Protein AF-A0A094KBY4-F1 (afdb_monomer)

Structure (mmCIF, N/CA/C/O backbone):
data_AF-A0A094KBY4-F1
#
_entry.id   AF-A0A094KBY4-F1
#
loop_
_atom_site.group_PDB
_atom_site.id
_atom_site.type_symbol
_atom_site.label_atom_id
_atom_site.label_alt_id
_atom_site.label_comp_id
_atom_site.label_asym_id
_atom_site.label_entity_id
_atom_site.label_seq_id
_atom_site.pdbx_PDB_ins_code
_atom_site.Cartn_x
_atom_site.Cartn_y
_atom_site.Cartn_z
_atom_site.occupancy
_atom_site.B_iso_or_equiv
_atom_site.auth_seq_id
_atom_site.auth_comp_id
_atom_site.auth_asym_id
_atom_site.auth_atom_id
_atom_site.pdbx_PDB_model_num
ATOM 1 N N . MET A 1 1 ? 1.182 -11.890 13.134 1.00 77.88 1 MET A N 1
ATOM 2 C CA . MET A 1 1 ? 0.432 -12.664 12.120 1.00 77.88 1 MET A CA 1
ATOM 3 C C . MET A 1 1 ? 0.568 -11.905 10.807 1.00 77.88 1 MET A C 1
ATOM 5 O O . MET A 1 1 ? 0.688 -10.688 10.874 1.00 77.88 1 MET A O 1
ATOM 9 N N . SER A 1 2 ? 0.659 -12.579 9.659 1.00 84.56 2 SER A N 1
ATOM 10 C CA . SER A 1 2 ? 0.697 -11.894 8.360 1.00 84.56 2 SER A CA 1
ATOM 11 C C . SER A 1 2 ? -0.710 -11.699 7.810 1.00 84.56 2 SER A C 1
ATOM 13 O O . SER A 1 2 ? -1.576 -12.559 7.974 1.00 84.56 2 SER A O 1
ATOM 15 N N . VAL A 1 3 ? -0.931 -10.559 7.162 1.00 85.81 3 VAL A N 1
ATOM 16 C CA . VAL A 1 3 ? -2.219 -10.161 6.598 1.00 85.81 3 VAL A CA 1
ATOM 17 C C . VAL A 1 3 ? -2.096 -10.123 5.078 1.00 85.81 3 VAL A C 1
ATOM 19 O O . VAL A 1 3 ? -1.218 -9.418 4.576 1.00 85.81 3 VAL A O 1
ATOM 22 N N . PRO A 1 4 ? -2.944 -10.852 4.333 1.00 90.19 4 PRO A N 1
ATOM 23 C CA . PRO A 1 4 ? -3.004 -10.728 2.885 1.00 90.19 4 PRO A CA 1
ATOM 24 C C . PRO A 1 4 ? -3.724 -9.439 2.495 1.00 90.19 4 PRO A C 1
ATOM 26 O O . PRO A 1 4 ? -4.883 -9.237 2.860 1.00 90.19 4 PRO A O 1
ATOM 29 N N . ILE A 1 5 ? -3.044 -8.585 1.735 1.00 90.44 5 ILE A N 1
ATOM 30 C CA . ILE A 1 5 ? -3.550 -7.284 1.295 1.00 90.44 5 ILE A CA 1
ATOM 31 C C . ILE A 1 5 ? -3.493 -7.203 -0.223 1.00 90.44 5 ILE A C 1
ATOM 33 O O . ILE A 1 5 ? -2.467 -7.507 -0.832 1.00 90.44 5 ILE A O 1
ATOM 37 N N . VAL A 1 6 ? -4.591 -6.756 -0.836 1.00 91.69 6 VAL A N 1
ATOM 38 C CA . VAL A 1 6 ? -4.593 -6.397 -2.256 1.00 91.69 6 VAL A CA 1
ATOM 39 C C . VAL A 1 6 ? -3.724 -5.161 -2.428 1.00 91.69 6 VAL A C 1
ATOM 41 O O . VAL A 1 6 ? -4.018 -4.110 -1.861 1.00 91.69 6 VAL A O 1
ATOM 44 N N . PHE A 1 7 ? -2.680 -5.281 -3.233 1.00 93.75 7 PHE A N 1
ATOM 45 C CA . PHE A 1 7 ? -1.791 -4.194 -3.594 1.00 93.75 7 PHE A CA 1
ATOM 46 C C . PHE A 1 7 ? -2.059 -3.733 -5.028 1.00 93.75 7 PHE A C 1
ATOM 48 O O . PHE A 1 7 ? -2.254 -4.558 -5.921 1.00 93.75 7 PHE A O 1
ATOM 55 N N . LYS A 1 8 ? -2.059 -2.415 -5.253 1.00 93.56 8 LYS A N 1
ATOM 56 C CA . LYS A 1 8 ? -2.168 -1.796 -6.576 1.00 93.56 8 LYS A CA 1
ATOM 57 C C . LYS A 1 8 ? -1.089 -0.744 -6.805 1.00 93.56 8 LYS A C 1
ATOM 59 O O . LYS A 1 8 ? -1.048 0.272 -6.111 1.00 93.56 8 LYS A O 1
ATOM 64 N N . LEU A 1 9 ? -0.280 -0.929 -7.840 1.00 91.38 9 LEU A N 1
ATOM 65 C CA . LEU A 1 9 ? 0.605 0.121 -8.331 1.00 91.38 9 LEU A CA 1
ATOM 66 C C . LEU A 1 9 ? -0.227 1.164 -9.089 1.00 91.38 9 LEU A C 1
ATOM 68 O O . LEU A 1 9 ? -1.059 0.812 -9.926 1.00 91.38 9 LEU A O 1
ATOM 72 N N . SER A 1 10 ? -0.030 2.447 -8.785 1.00 87.69 10 SER A N 1
ATOM 73 C CA . SER A 1 10 ? -0.789 3.543 -9.399 1.00 87.69 10 SER A CA 1
ATOM 74 C C . SER A 1 10 ? -0.440 3.754 -10.871 1.00 87.69 10 SER A C 1
ATOM 76 O O . SER A 1 10 ? -1.308 4.106 -11.672 1.00 87.69 10 SER A O 1
ATOM 78 N N . ARG A 1 11 ? 0.829 3.543 -11.234 1.00 84.06 11 ARG A N 1
ATOM 79 C CA . ARG A 1 11 ? 1.321 3.640 -12.604 1.00 84.06 11 ARG A CA 1
ATOM 80 C C . ARG A 1 11 ? 2.619 2.835 -12.768 1.00 84.06 11 ARG A C 1
ATOM 82 O O . ARG A 1 11 ? 3.569 3.110 -12.041 1.00 84.06 11 ARG A O 1
ATOM 89 N N . PRO A 1 12 ? 2.689 1.903 -13.733 1.00 84.00 12 PRO A N 1
ATOM 90 C CA . PRO A 1 12 ? 1.564 1.319 -14.477 1.00 84.00 12 PRO A CA 1
ATOM 91 C C . PRO A 1 12 ? 0.556 0.623 -13.546 1.00 84.00 12 PRO A C 1
ATOM 93 O O . PRO A 1 12 ? 0.905 0.203 -12.448 1.00 84.00 12 PRO A O 1
ATOM 96 N N . ASN A 1 13 ? -0.700 0.498 -13.984 1.00 86.00 13 ASN A N 1
ATOM 97 C CA . ASN A 1 13 ? -1.736 -0.176 -13.198 1.00 86.00 13 ASN A CA 1
ATOM 98 C C . ASN A 1 13 ? -1.462 -1.685 -13.132 1.00 86.00 13 ASN A C 1
ATOM 100 O O . ASN A 1 13 ? -1.821 -2.423 -14.050 1.00 86.00 13 ASN A O 1
ATOM 104 N N . TYR A 1 14 ? -0.878 -2.137 -12.027 1.00 88.94 14 TYR A N 1
ATOM 105 C CA . TYR A 1 14 ? -0.716 -3.551 -11.702 1.00 88.94 14 TYR A CA 1
ATOM 106 C C . TYR A 1 14 ? -1.334 -3.862 -10.359 1.00 88.94 14 TYR A C 1
ATOM 108 O O . TYR A 1 14 ? -1.319 -3.026 -9.463 1.00 88.94 14 TYR A O 1
ATOM 116 N N . ASN A 1 15 ? -1.844 -5.083 -10.226 1.00 89.88 15 ASN A N 1
ATOM 117 C CA . ASN A 1 15 ? -2.420 -5.566 -8.985 1.00 89.88 15 ASN A CA 1
ATOM 118 C C . ASN A 1 15 ? -1.715 -6.858 -8.575 1.00 89.88 15 ASN A C 1
ATOM 120 O O . ASN A 1 15 ? -1.442 -7.701 -9.433 1.00 89.88 15 ASN A O 1
ATOM 124 N N . ASP A 1 16 ? -1.475 -7.022 -7.282 1.00 92.94 16 ASP A N 1
ATOM 125 C CA . ASP A 1 16 ? -1.033 -8.283 -6.690 1.00 92.94 16 ASP A CA 1
ATOM 126 C C . ASP A 1 16 ? -1.596 -8.442 -5.269 1.00 92.94 16 ASP A C 1
ATOM 128 O O . ASP A 1 16 ? -2.326 -7.575 -4.781 1.00 92.94 16 ASP A O 1
ATOM 132 N N . VAL A 1 17 ? -1.289 -9.553 -4.607 1.00 91.50 17 VAL A N 1
ATOM 133 C CA . VAL A 1 17 ? -1.562 -9.766 -3.186 1.00 91.50 17 VAL A CA 1
ATOM 134 C C . VAL A 1 17 ? -0.235 -9.895 -2.459 1.00 91.50 17 VAL A C 1
ATOM 136 O O . VAL A 1 17 ? 0.575 -10.760 -2.780 1.00 91.50 17 VAL A O 1
ATOM 139 N N . ILE A 1 18 ? -0.035 -9.059 -1.446 1.00 93.12 18 ILE A N 1
ATOM 140 C CA . ILE A 1 18 ? 1.171 -9.079 -0.618 1.00 93.12 18 ILE A CA 1
ATOM 141 C C . ILE A 1 18 ? 0.833 -9.447 0.822 1.00 93.12 18 ILE A C 1
ATOM 143 O O . ILE A 1 18 ? -0.301 -9.278 1.275 1.00 93.12 18 ILE A O 1
ATOM 147 N N . LEU A 1 19 ? 1.828 -9.954 1.545 1.00 92.94 19 LEU A N 1
ATOM 148 C CA . LEU A 1 19 ? 1.712 -10.294 2.957 1.00 92.94 19 LEU A CA 1
ATOM 149 C C . LEU A 1 19 ? 2.426 -9.232 3.786 1.00 92.94 19 LEU A C 1
ATOM 151 O O . LEU A 1 19 ? 3.635 -9.068 3.652 1.00 92.94 19 LEU A O 1
ATOM 155 N N . LEU A 1 20 ? 1.686 -8.544 4.654 1.00 92.94 20 LEU A N 1
ATOM 156 C CA . LEU A 1 20 ? 2.244 -7.547 5.569 1.00 92.94 20 LEU A CA 1
ATOM 157 C C . LEU A 1 20 ? 2.126 -8.003 7.020 1.00 92.94 20 LEU A C 1
ATOM 159 O O . LEU A 1 20 ? 1.192 -8.721 7.380 1.00 92.94 20 LEU A O 1
ATOM 163 N N . THR A 1 21 ? 3.052 -7.564 7.864 1.00 91.69 21 THR A N 1
ATOM 164 C CA . THR A 1 21 ? 3.025 -7.797 9.312 1.00 91.69 21 THR A CA 1
ATOM 165 C C . THR A 1 21 ? 3.200 -6.472 10.053 1.00 91.69 21 THR A C 1
ATOM 167 O O . THR A 1 21 ? 3.882 -5.569 9.580 1.00 91.69 21 THR A O 1
ATOM 170 N N . ALA A 1 22 ? 2.545 -6.316 11.207 1.00 88.94 22 ALA A N 1
ATOM 171 C CA . ALA A 1 22 ? 2.505 -5.036 11.927 1.00 88.94 22 ALA A CA 1
ATOM 172 C C . ALA A 1 22 ? 3.857 -4.580 12.513 1.00 88.94 22 ALA A C 1
ATOM 174 O O . ALA A 1 22 ? 3.970 -3.448 12.973 1.00 88.94 22 ALA A O 1
ATOM 175 N N . ASP A 1 23 ? 4.859 -5.456 12.527 1.00 93.00 23 ASP A N 1
ATOM 176 C CA . ASP A 1 23 ? 6.243 -5.193 12.925 1.00 93.00 23 ASP A CA 1
ATOM 177 C C . ASP A 1 23 ? 7.130 -4.702 11.766 1.00 93.00 23 ASP A C 1
ATOM 179 O O . ASP A 1 23 ? 8.293 -4.370 11.992 1.00 93.00 23 ASP A O 1
ATOM 183 N N . MET A 1 24 ? 6.602 -4.622 10.539 1.00 94.94 24 MET A N 1
ATOM 184 C CA . MET A 1 24 ? 7.323 -4.049 9.401 1.00 94.94 24 MET A CA 1
ATOM 185 C C . MET A 1 24 ? 7.539 -2.540 9.562 1.00 94.94 24 MET A C 1
ATOM 187 O O . MET A 1 24 ? 6.649 -1.800 9.983 1.00 94.94 24 MET A O 1
ATOM 191 N N . THR A 1 25 ? 8.718 -2.079 9.144 1.00 96.75 25 THR A N 1
ATOM 192 C CA . THR A 1 25 ? 9.005 -0.657 8.909 1.00 96.75 25 THR A CA 1
ATOM 193 C C . THR A 1 25 ? 8.348 -0.184 7.609 1.00 96.75 25 THR A C 1
ATOM 195 O O . THR A 1 25 ? 7.955 -1.004 6.775 1.00 96.75 25 THR A O 1
ATOM 198 N N . LEU A 1 26 ? 8.256 1.134 7.391 1.00 96.56 26 LEU A N 1
ATOM 199 C CA . LEU A 1 26 ? 7.769 1.668 6.113 1.00 96.56 26 LEU A CA 1
ATOM 200 C C . LEU A 1 26 ? 8.623 1.169 4.938 1.00 96.56 26 LEU A C 1
ATOM 202 O O . LEU A 1 26 ? 8.073 0.710 3.939 1.00 96.56 26 LEU A O 1
ATOM 206 N N . GLU A 1 27 ? 9.949 1.189 5.090 1.00 95.69 27 GLU A N 1
ATOM 207 C CA . GLU A 1 27 ? 10.898 0.673 4.097 1.00 95.69 27 GLU A CA 1
ATOM 208 C C . GLU A 1 27 ? 10.606 -0.795 3.745 1.00 95.69 27 GLU A C 1
ATOM 210 O O . GLU A 1 27 ? 10.531 -1.158 2.571 1.00 95.69 27 GLU A O 1
ATOM 215 N N . ALA A 1 28 ? 10.361 -1.642 4.752 1.00 95.94 28 ALA A N 1
ATOM 216 C CA . ALA A 1 28 ? 10.037 -3.049 4.536 1.00 95.94 28 ALA A CA 1
ATOM 217 C C . ALA A 1 28 ? 8.704 -3.228 3.792 1.00 95.94 28 ALA A C 1
ATOM 219 O O . ALA A 1 28 ? 8.612 -4.081 2.907 1.00 95.94 28 ALA A O 1
ATOM 220 N N . VAL A 1 29 ? 7.689 -2.408 4.093 1.00 95.50 29 VAL A N 1
ATOM 221 C CA . VAL A 1 29 ? 6.414 -2.403 3.354 1.00 95.50 29 VAL A CA 1
ATOM 222 C C . VAL A 1 29 ? 6.633 -1.995 1.897 1.00 95.50 29 VAL A C 1
ATOM 224 O O . VAL A 1 29 ? 6.145 -2.673 0.993 1.00 95.50 29 VAL A O 1
ATOM 227 N N . GLN A 1 30 ? 7.381 -0.916 1.653 1.00 95.75 30 GLN A N 1
ATOM 228 C CA .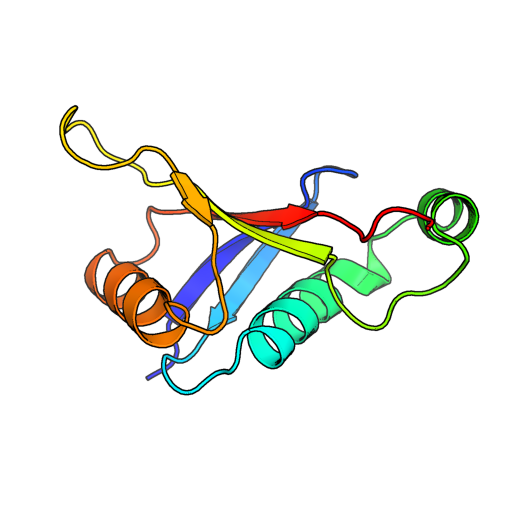 GLN A 1 30 ? 7.662 -0.410 0.307 1.00 95.75 30 GLN A CA 1
ATOM 229 C C . GLN A 1 30 ? 8.460 -1.413 -0.527 1.00 95.75 30 GLN A C 1
ATOM 231 O O . GLN A 1 30 ? 8.123 -1.631 -1.691 1.00 95.75 30 GLN A O 1
ATOM 236 N N . ARG A 1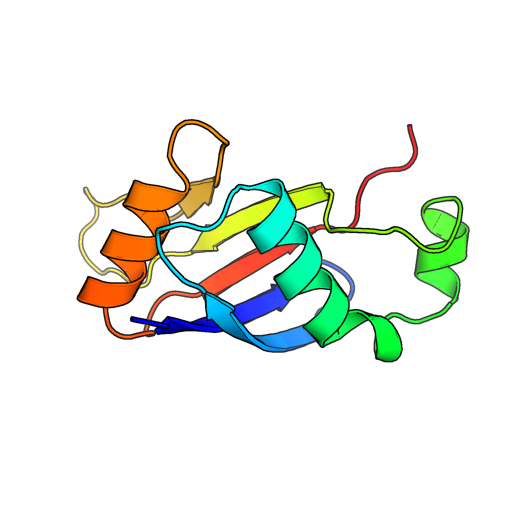 31 ? 9.484 -2.044 0.060 1.00 95.44 31 ARG A N 1
ATOM 237 C CA . ARG A 1 31 ? 10.290 -3.079 -0.597 1.00 95.44 31 ARG A CA 1
ATOM 238 C C . ARG A 1 31 ? 9.462 -4.325 -0.898 1.00 95.44 31 ARG A C 1
ATOM 240 O O . ARG A 1 31 ? 9.447 -4.770 -2.038 1.00 95.44 31 ARG A O 1
ATOM 247 N N . THR A 1 32 ? 8.695 -4.822 0.074 1.00 95.12 32 THR A N 1
ATOM 248 C CA . THR A 1 32 ? 7.814 -5.992 -0.116 1.00 95.12 32 THR A CA 1
ATOM 249 C C . THR A 1 32 ? 6.795 -5.750 -1.233 1.00 95.12 32 THR A C 1
ATOM 251 O O . THR A 1 32 ? 6.575 -6.610 -2.085 1.00 95.12 32 THR A O 1
ATOM 254 N N . ALA A 1 33 ? 6.175 -4.567 -1.254 1.00 94.25 33 ALA A N 1
ATOM 255 C CA . ALA A 1 33 ? 5.221 -4.198 -2.294 1.00 94.25 33 ALA A CA 1
ATOM 256 C C . ALA A 1 33 ? 5.891 -4.054 -3.670 1.00 94.25 33 ALA A C 1
ATOM 258 O O . ALA A 1 33 ? 5.313 -4.472 -4.672 1.00 94.25 33 ALA A O 1
ATOM 259 N N . TYR A 1 34 ? 7.106 -3.500 -3.722 1.00 93.19 34 TYR A N 1
ATOM 260 C CA . TYR A 1 34 ? 7.886 -3.382 -4.951 1.00 93.19 34 TYR A CA 1
ATOM 261 C C . TYR A 1 34 ? 8.269 -4.747 -5.528 1.00 93.19 34 TYR A C 1
ATOM 263 O O . TYR A 1 34 ? 7.991 -5.022 -6.693 1.00 93.19 34 TYR A O 1
ATOM 271 N N . GLU A 1 35 ? 8.850 -5.627 -4.710 1.00 93.38 35 GLU A N 1
ATOM 272 C CA . GLU A 1 35 ? 9.291 -6.965 -5.118 1.00 93.38 35 GLU A CA 1
ATOM 273 C C . GLU A 1 35 ? 8.149 -7.790 -5.721 1.00 93.38 35 GLU A C 1
ATOM 275 O O . GLU A 1 35 ? 8.354 -8.493 -6.708 1.00 93.38 35 GLU A O 1
ATOM 280 N N . ALA A 1 36 ? 6.928 -7.640 -5.199 1.00 92.31 36 ALA A N 1
ATOM 281 C CA . ALA A 1 36 ? 5.750 -8.329 -5.718 1.00 92.31 36 ALA A CA 1
ATOM 282 C C . ALA A 1 36 ? 5.390 -7.947 -7.167 1.00 92.31 36 ALA A C 1
ATOM 284 O O . ALA A 1 36 ? 4.760 -8.736 -7.871 1.00 92.31 36 ALA A O 1
ATOM 285 N N . ILE A 1 37 ? 5.763 -6.746 -7.624 1.00 90.06 37 ILE A N 1
ATOM 286 C CA . ILE A 1 37 ? 5.408 -6.244 -8.961 1.00 90.06 37 ILE A CA 1
ATOM 287 C C . 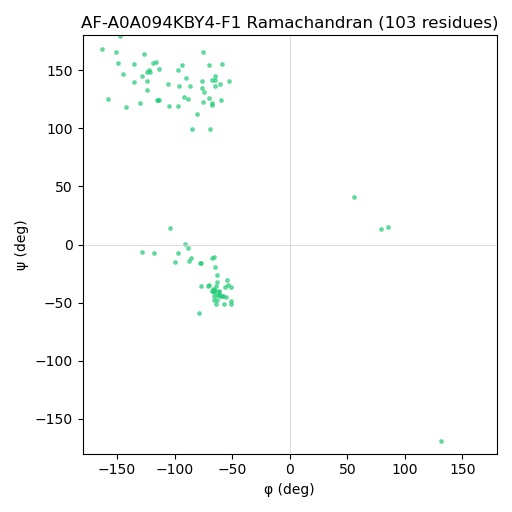ILE A 1 37 ? 6.607 -5.965 -9.867 1.00 90.06 37 ILE A C 1
ATOM 289 O O . ILE A 1 37 ? 6.394 -5.693 -11.050 1.00 90.06 37 ILE A O 1
ATOM 293 N N . ARG A 1 38 ? 7.841 -6.045 -9.354 1.00 89.88 38 ARG A N 1
ATOM 294 C CA . ARG A 1 38 ? 9.073 -5.639 -10.052 1.00 89.88 38 ARG A CA 1
ATOM 295 C C . ARG A 1 38 ? 9.190 -6.257 -11.439 1.00 89.88 38 ARG A C 1
ATOM 297 O O . ARG A 1 38 ? 9.313 -5.529 -12.418 1.00 89.88 38 ARG A O 1
ATOM 304 N N . ASP A 1 39 ? 9.033 -7.575 -11.533 1.00 89.69 39 ASP A N 1
ATOM 305 C CA . ASP A 1 39 ? 9.166 -8.325 -12.791 1.00 89.69 39 ASP A CA 1
ATOM 306 C C . ASP A 1 39 ? 8.080 -7.988 -13.827 1.00 89.69 39 ASP A C 1
ATOM 308 O O . ASP A 1 39 ? 8.160 -8.396 -14.987 1.00 89.69 39 ASP A O 1
ATOM 312 N N . ARG A 1 40 ? 7.035 -7.257 -13.419 1.00 88.38 40 ARG A N 1
ATOM 313 C CA . ARG A 1 40 ? 5.948 -6.803 -14.292 1.00 88.38 40 ARG A CA 1
ATOM 314 C C . ARG A 1 40 ? 6.111 -5.352 -14.734 1.00 88.38 40 ARG A C 1
ATOM 316 O O . ARG A 1 40 ? 5.424 -4.950 -15.674 1.00 88.38 40 ARG A O 1
ATOM 323 N N . ILE A 1 41 ? 6.974 -4.556 -14.098 1.00 86.00 41 ILE A N 1
ATOM 324 C CA . ILE A 1 41 ? 7.201 -3.165 -14.507 1.00 86.00 41 ILE A CA 1
ATOM 325 C C . ILE A 1 41 ? 7.898 -3.157 -15.881 1.00 86.00 41 ILE A C 1
ATOM 327 O O . ILE A 1 41 ? 8.983 -3.716 -16.025 1.00 86.00 41 ILE A O 1
ATOM 331 N N . PRO A 1 42 ? 7.308 -2.526 -16.915 1.00 88.12 42 PRO A N 1
ATOM 332 C CA . PRO A 1 42 ? 7.960 -2.383 -18.210 1.00 88.12 42 PRO A CA 1
ATOM 333 C C . PRO A 1 42 ? 9.211 -1.503 -18.130 1.00 88.12 42 PRO A C 1
ATOM 335 O O . PRO A 1 42 ? 9.195 -0.475 -17.454 1.00 88.12 42 PRO A O 1
ATOM 338 N N . GLN A 1 43 ? 10.232 -1.834 -18.930 1.00 86.81 43 GLN A N 1
ATOM 339 C CA . GLN A 1 43 ? 11.524 -1.132 -18.952 1.00 86.81 43 GLN A CA 1
ATOM 340 C C . GLN A 1 43 ? 11.416 0.393 -19.092 1.00 86.81 43 GLN A C 1
ATOM 342 O O . GLN A 1 43 ? 12.157 1.117 -18.439 1.00 86.81 43 GLN A O 1
ATOM 347 N N . VAL A 1 44 ? 10.443 0.882 -19.872 1.00 87.44 44 VAL A N 1
ATOM 348 C CA . VAL A 1 44 ? 10.215 2.324 -20.083 1.00 87.44 44 VAL A CA 1
ATOM 349 C C . VAL A 1 44 ? 10.035 3.105 -18.778 1.00 87.44 44 VAL A C 1
ATOM 351 O O . VAL A 1 44 ? 10.420 4.266 -18.714 1.00 87.44 44 VAL A O 1
ATOM 354 N N . TYR A 1 45 ? 9.485 2.478 -17.734 1.00 84.75 45 TYR A N 1
ATOM 355 C CA . TYR A 1 45 ? 9.323 3.124 -16.434 1.00 84.75 45 TYR A CA 1
ATOM 356 C C . TYR A 1 45 ? 10.638 3.176 -15.653 1.00 84.75 45 TYR A C 1
ATOM 358 O O . TYR A 1 45 ? 10.896 4.178 -14.999 1.00 84.75 45 TYR A O 1
ATOM 366 N N . PHE A 1 46 ? 11.497 2.158 -15.748 1.00 84.44 46 PHE A N 1
ATOM 367 C CA . PHE A 1 46 ? 12.845 2.247 -15.178 1.00 84.44 46 PHE A CA 1
ATOM 368 C C . PHE A 1 46 ? 13.624 3.386 -15.837 1.00 84.44 46 PHE A C 1
ATOM 370 O O . PHE A 1 46 ? 14.226 4.199 -15.147 1.00 84.44 46 PHE A O 1
ATOM 377 N N . ASP A 1 47 ? 13.539 3.512 -17.160 1.00 83.94 47 ASP A N 1
ATOM 378 C CA . ASP A 1 47 ? 14.228 4.577 -17.889 1.00 83.94 47 ASP A CA 1
ATOM 379 C C . ASP A 1 47 ? 13.676 5.977 -17.528 1.00 83.94 47 ASP A C 1
ATOM 381 O O . ASP A 1 47 ? 14.450 6.922 -17.374 1.00 83.94 47 ASP A O 1
ATOM 385 N N . GLU A 1 48 ? 12.354 6.114 -17.345 1.00 83.31 48 GLU A N 1
ATOM 386 C CA . GLU A 1 48 ? 11.684 7.363 -16.926 1.00 83.31 48 GLU A CA 1
ATOM 387 C C . GLU A 1 48 ? 12.096 7.808 -15.513 1.00 83.31 48 GLU A C 1
ATOM 389 O O . GLU A 1 48 ? 12.236 9.004 -15.258 1.00 83.31 48 GLU A O 1
ATOM 394 N N . PHE A 1 49 ? 12.322 6.855 -14.604 1.00 77.25 49 PHE A N 1
ATOM 395 C CA . PHE A 1 49 ? 12.594 7.117 -13.188 1.00 77.25 49 PHE A CA 1
ATOM 396 C C . PHE A 1 49 ? 14.070 6.959 -12.785 1.00 77.25 49 PHE A C 1
ATOM 398 O O . PHE A 1 49 ? 14.393 6.951 -11.599 1.00 77.25 49 PHE A O 1
ATOM 405 N N . GLY A 1 50 ? 14.984 6.897 -13.757 1.00 75.25 50 GLY A N 1
ATOM 406 C CA . GLY A 1 50 ? 16.429 6.919 -13.504 1.00 75.25 50 GLY A CA 1
ATOM 407 C C . GLY A 1 50 ? 17.060 5.560 -13.182 1.00 75.25 50 GLY A C 1
ATOM 408 O O . GLY A 1 50 ? 18.203 5.515 -12.729 1.00 75.25 50 GLY A O 1
ATOM 409 N N . GLY A 1 51 ? 16.358 4.461 -13.447 1.00 79.44 51 GLY A N 1
ATOM 410 C CA . GLY A 1 51 ? 16.857 3.094 -13.347 1.00 79.44 51 GLY A CA 1
ATOM 411 C C . GLY A 1 51 ? 15.929 2.157 -12.576 1.00 79.44 51 GLY A C 1
ATOM 412 O O . GLY A 1 51 ? 14.777 2.471 -12.281 1.00 79.44 51 GLY A O 1
ATOM 413 N N . ASP A 1 52 ? 16.453 0.970 -12.271 1.00 78.00 52 ASP A N 1
ATOM 414 C CA . ASP A 1 52 ? 15.797 0.017 -11.376 1.00 78.00 52 ASP A CA 1
ATOM 415 C C . ASP A 1 52 ? 15.835 0.556 -9.941 1.00 78.00 52 ASP A C 1
ATOM 417 O O . ASP A 1 52 ? 16.896 0.919 -9.429 1.00 78.00 52 ASP A O 1
ATOM 421 N N . MET A 1 53 ? 14.666 0.643 -9.315 1.00 80.94 53 MET A N 1
ATOM 422 C CA . MET A 1 53 ? 14.497 1.203 -7.976 1.00 80.94 53 MET A CA 1
ATOM 423 C C . MET A 1 53 ? 14.478 0.068 -6.952 1.00 80.94 53 MET A C 1
ATOM 425 O O . MET A 1 53 ? 14.065 -1.039 -7.260 1.00 80.94 53 MET A O 1
ATOM 429 N N . GLU A 1 54 ? 14.932 0.300 -5.721 1.00 86.56 54 GLU A N 1
ATOM 430 C CA . GLU A 1 54 ? 14.968 -0.768 -4.703 1.00 86.56 54 GLU A CA 1
ATOM 431 C C . GLU A 1 54 ? 13.650 -0.897 -3.915 1.00 86.56 54 GLU A C 1
ATOM 433 O O . GLU A 1 54 ? 13.433 -1.890 -3.218 1.00 86.56 54 GLU A O 1
ATOM 438 N N . GLN A 1 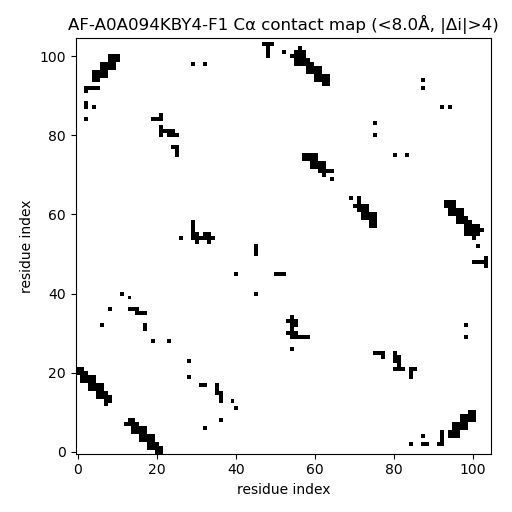55 ? 12.768 0.106 -4.009 1.00 91.12 55 GLN A N 1
ATOM 439 C CA . GLN A 1 55 ? 11.484 0.168 -3.306 1.00 91.12 55 GLN A CA 1
ATOM 440 C C . GLN A 1 55 ? 10.531 1.208 -3.923 1.00 91.12 55 GLN A C 1
ATOM 442 O O . GLN A 1 55 ? 10.936 2.049 -4.727 1.00 91.12 55 GLN A O 1
ATOM 447 N N . LEU A 1 56 ? 9.256 1.174 -3.519 1.00 91.81 56 LEU A N 1
ATOM 448 C CA . LEU A 1 56 ? 8.259 2.189 -3.886 1.00 91.81 56 LEU A CA 1
ATOM 449 C C . LEU A 1 56 ? 8.523 3.543 -3.210 1.00 91.81 56 LEU A C 1
ATOM 451 O O . LEU A 1 56 ? 9.087 3.600 -2.120 1.00 91.81 56 LEU A O 1
ATOM 455 N N . GLY A 1 57 ? 8.054 4.625 -3.838 1.00 90.31 57 GLY A N 1
ATOM 456 C CA . GLY A 1 57 ? 8.204 5.990 -3.331 1.00 90.31 57 GLY A CA 1
ATOM 457 C C . GLY A 1 57 ? 7.193 6.306 -2.234 1.00 90.31 57 GLY A C 1
ATOM 458 O O . GLY A 1 57 ? 7.563 6.593 -1.099 1.00 90.31 57 GLY A O 1
ATOM 459 N N . GLU A 1 58 ? 5.903 6.193 -2.548 1.00 93.12 58 GLU A N 1
ATOM 460 C CA . GLU A 1 58 ? 4.821 6.358 -1.575 1.00 93.12 58 GLU A CA 1
ATOM 461 C C . GLU A 1 58 ? 3.948 5.108 -1.524 1.00 93.12 58 GLU A C 1
ATOM 463 O O . GLU A 1 58 ? 3.773 4.408 -2.524 1.00 93.12 58 GLU A O 1
ATOM 468 N N . VAL A 1 59 ? 3.366 4.854 -0.353 1.00 95.69 59 VAL A N 1
ATOM 469 C CA . VAL A 1 59 ? 2.350 3.821 -0.137 1.00 95.69 59 VAL A CA 1
ATOM 470 C C . VAL A 1 59 ? 1.211 4.377 0.714 1.00 95.69 59 VAL A C 1
ATOM 472 O O . VAL A 1 59 ? 1.424 5.128 1.667 1.00 95.69 59 VAL A O 1
ATOM 475 N N . TRP A 1 60 ? -0.024 4.029 0.370 1.00 96.88 60 TRP A N 1
ATOM 476 C CA . TRP A 1 60 ? -1.224 4.475 1.077 1.00 96.88 60 TRP A CA 1
ATOM 477 C C . TRP A 1 60 ? -2.319 3.422 1.000 1.00 96.88 60 TRP A C 1
ATOM 479 O O . TRP A 1 60 ? -2.349 2.609 0.084 1.00 96.88 60 TRP A O 1
ATOM 489 N N . VAL A 1 61 ? -3.247 3.441 1.946 1.00 95.69 61 VAL A N 1
ATOM 490 C CA . VAL A 1 61 ? -4.434 2.586 1.910 1.00 95.69 61 VAL A CA 1
ATOM 491 C C . VAL A 1 61 ? -5.603 3.364 1.326 1.00 95.69 61 VAL A C 1
ATOM 493 O O . VAL A 1 61 ? -5.823 4.517 1.694 1.00 95.69 61 VAL A O 1
ATOM 496 N N . GLU A 1 62 ? -6.363 2.729 0.442 1.00 95.00 62 GLU A N 1
ATOM 497 C CA . GLU A 1 62 ? -7.733 3.104 0.103 1.00 95.00 62 GLU A CA 1
ATOM 498 C C . GLU A 1 62 ? -8.705 2.237 0.901 1.00 95.00 62 GLU A C 1
ATOM 500 O O . GLU A 1 62 ? -8.713 1.008 0.782 1.00 95.00 62 GLU A O 1
ATOM 505 N N . TRP A 1 63 ? -9.524 2.890 1.719 1.00 93.31 63 TRP A N 1
ATOM 506 C CA . TRP A 1 63 ? -10.441 2.222 2.628 1.00 93.31 63 TRP A CA 1
ATOM 507 C C . TRP A 1 63 ? -11.805 2.012 1.979 1.00 93.31 63 TRP A C 1
ATOM 509 O O . TRP A 1 63 ? -12.461 2.959 1.539 1.00 93.31 63 TRP A O 1
ATOM 519 N N . THR A 1 64 ? -12.287 0.772 1.997 1.00 90.38 64 THR A N 1
ATOM 520 C CA . THR A 1 64 ? -13.633 0.434 1.532 1.00 90.38 64 THR A CA 1
ATOM 521 C C . THR A 1 64 ? -14.616 0.655 2.681 1.00 90.38 64 THR A C 1
ATOM 523 O O . THR A 1 64 ? -14.742 -0.162 3.595 1.00 90.38 64 THR A O 1
ATOM 526 N N . THR A 1 65 ? -15.307 1.794 2.683 1.00 84.12 65 THR A N 1
ATOM 527 C CA . THR A 1 65 ? -16.221 2.183 3.768 1.00 84.12 65 THR A CA 1
ATOM 528 C C . THR A 1 65 ? -17.439 2.941 3.244 1.00 84.12 65 THR A C 1
ATOM 530 O O . THR A 1 65 ? -17.347 3.701 2.285 1.00 84.12 65 THR A O 1
ATOM 533 N N . THR A 1 66 ? -18.592 2.760 3.893 1.00 83.25 66 THR A N 1
ATOM 534 C CA . THR A 1 66 ? -19.791 3.597 3.691 1.00 83.25 66 THR A CA 1
ATOM 535 C C . THR A 1 66 ? -19.910 4.706 4.739 1.00 83.25 66 THR A C 1
ATOM 537 O O . THR A 1 66 ? -20.780 5.571 4.634 1.00 83.25 66 THR A O 1
ATOM 540 N N . ASN A 1 67 ? -19.048 4.693 5.762 1.00 84.69 67 ASN A N 1
ATOM 541 C CA . ASN A 1 67 ? -19.027 5.696 6.817 1.00 84.69 67 ASN A CA 1
ATOM 542 C C . ASN A 1 67 ? -18.288 6.951 6.339 1.00 84.69 67 ASN A C 1
ATOM 544 O O . ASN A 1 67 ? -17.070 6.924 6.185 1.00 84.69 67 ASN A O 1
ATOM 548 N N . GLN A 1 68 ? -19.022 8.054 6.178 1.00 80.25 68 GLN A N 1
ATOM 549 C CA . GLN A 1 68 ? -18.489 9.341 5.718 1.00 80.25 68 GLN A CA 1
ATOM 550 C C . GLN A 1 68 ? -17.487 9.984 6.690 1.00 80.25 68 GLN A C 1
ATOM 552 O O . GLN A 1 68 ? -16.725 10.857 6.290 1.00 80.25 68 GLN A O 1
ATOM 557 N N . SER A 1 69 ? -17.481 9.575 7.962 1.00 87.44 69 SER A N 1
ATOM 558 C CA . SER A 1 69 ? -16.517 10.059 8.957 1.00 87.44 69 SER A CA 1
ATOM 559 C C . SER A 1 69 ? -15.208 9.269 8.958 1.00 87.44 69 SER A C 1
ATOM 561 O O . S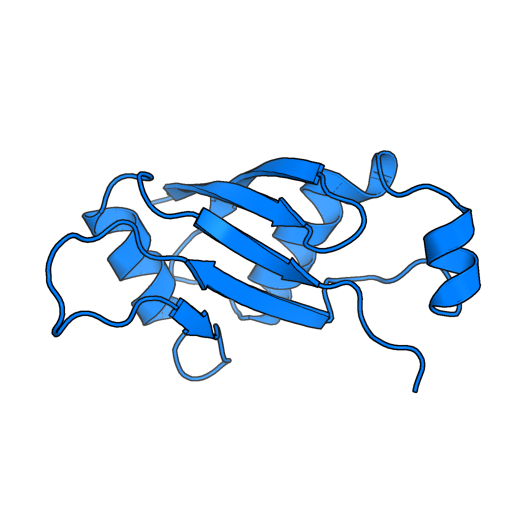ER A 1 69 ? -14.254 9.681 9.614 1.00 87.44 69 SER A O 1
ATOM 563 N N . PHE A 1 70 ? -15.154 8.127 8.269 1.00 86.50 70 PHE A N 1
ATOM 564 C CA . PHE A 1 70 ? -13.933 7.342 8.144 1.00 86.50 70 PHE A CA 1
ATOM 565 C C . PHE A 1 70 ? -13.121 7.858 6.948 1.00 86.50 70 PHE A C 1
ATOM 567 O O . PHE A 1 70 ? -13.713 8.133 5.902 1.00 86.50 70 PHE A O 1
ATOM 574 N N . PRO A 1 71 ? -11.791 8.012 7.069 1.00 88.94 71 PRO A N 1
ATOM 575 C CA . PRO A 1 71 ? -10.985 8.529 5.973 1.00 88.94 71 PRO A CA 1
ATOM 576 C C . PRO A 1 71 ? -11.088 7.619 4.747 1.00 88.94 71 PRO A C 1
ATOM 578 O O . PRO A 1 71 ? -11.033 6.398 4.864 1.00 88.94 71 PRO A O 1
ATOM 581 N N . THR A 1 72 ? -11.196 8.214 3.561 1.00 92.12 72 THR A N 1
ATOM 582 C CA . THR A 1 72 ? -11.192 7.462 2.297 1.00 92.12 72 THR A CA 1
ATOM 583 C C . THR A 1 72 ? -9.810 6.891 1.998 1.00 92.12 72 THR A C 1
ATOM 585 O O . THR A 1 72 ? -9.692 5.785 1.477 1.00 92.12 72 THR A O 1
ATOM 588 N N . THR A 1 73 ? -8.755 7.632 2.347 1.00 94.50 73 THR A N 1
ATOM 589 C CA . THR A 1 73 ? -7.369 7.207 2.162 1.00 94.50 73 THR A CA 1
ATOM 590 C C . THR A 1 73 ? -6.520 7.500 3.391 1.00 94.50 73 THR A C 1
ATOM 592 O O . THR A 1 73 ? -6.824 8.383 4.194 1.00 94.50 73 THR A O 1
ATOM 595 N N . THR A 1 74 ? -5.441 6.746 3.573 1.00 96.00 74 THR A N 1
ATOM 596 C CA . THR A 1 74 ? -4.448 7.010 4.621 1.00 96.00 74 THR A CA 1
ATOM 597 C C . THR A 1 74 ? -3.058 6.715 4.091 1.00 96.00 74 THR A C 1
ATOM 599 O O . THR A 1 74 ? -2.768 5.577 3.733 1.00 96.00 74 THR A O 1
ATOM 602 N N . ALA A 1 75 ? -2.203 7.737 4.043 1.00 96.56 75 ALA A N 1
ATOM 603 C CA . ALA A 1 75 ? -0.789 7.565 3.730 1.00 96.56 75 ALA A CA 1
ATOM 604 C C . ALA A 1 75 ? -0.103 6.743 4.828 1.00 96.56 75 ALA A C 1
ATOM 606 O O . ALA A 1 75 ? -0.345 6.978 6.017 1.00 96.56 75 ALA A O 1
ATOM 607 N N . ILE A 1 76 ? 0.744 5.796 4.431 1.00 96.31 76 ILE A N 1
ATOM 608 C CA . ILE A 1 76 ? 1.574 5.045 5.369 1.00 96.31 76 ILE A CA 1
ATOM 609 C C . ILE A 1 76 ? 2.871 5.822 5.570 1.00 96.31 76 ILE A C 1
ATOM 611 O O . ILE A 1 76 ? 3.570 6.159 4.618 1.00 96.31 76 ILE A O 1
ATOM 615 N N . THR A 1 77 ? 3.173 6.116 6.824 1.00 96.75 77 THR A N 1
ATOM 616 C CA . THR A 1 77 ? 4.353 6.851 7.2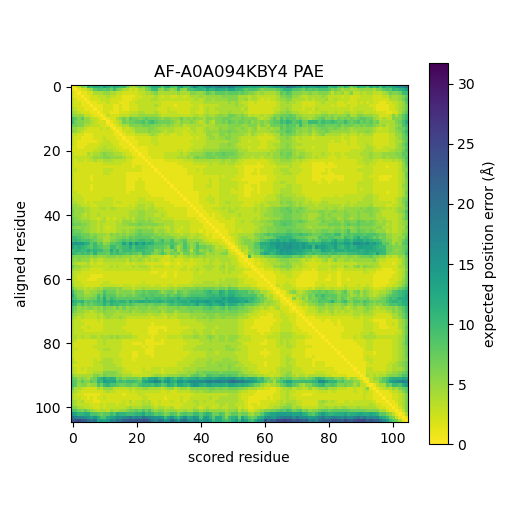68 1.00 96.75 77 THR A CA 1
ATOM 617 C C . THR A 1 77 ? 5.085 6.036 8.326 1.00 96.75 77 THR A C 1
ATOM 619 O O . THR A 1 77 ? 4.508 5.146 8.954 1.00 96.75 77 THR A O 1
ATOM 622 N N . GLU A 1 78 ? 6.339 6.395 8.604 1.00 96.25 78 GLU A N 1
ATOM 623 C CA . GLU A 1 78 ? 7.120 5.763 9.680 1.00 96.25 78 GLU A CA 1
ATOM 624 C C . GLU A 1 78 ? 6.398 5.798 11.034 1.00 96.25 78 GLU A C 1
ATOM 626 O O . GLU A 1 78 ? 6.462 4.863 11.825 1.00 96.25 78 GLU A O 1
ATOM 631 N N . SER A 1 79 ? 5.651 6.873 11.294 1.00 96.69 79 SER A N 1
ATOM 632 C CA . SER A 1 79 ? 4.923 7.062 12.547 1.00 96.69 79 SER A CA 1
ATOM 633 C C . SER A 1 79 ? 3.636 6.243 12.670 1.00 96.69 79 SER A C 1
ATOM 635 O O . SER A 1 79 ? 3.115 6.135 13.780 1.00 96.69 79 SER A O 1
ATOM 637 N N . ASN A 1 80 ? 3.088 5.698 11.575 1.00 96.31 80 ASN A N 1
ATOM 638 C CA . ASN A 1 80 ? 1.771 5.052 11.591 1.00 96.31 80 ASN A CA 1
ATOM 639 C C . ASN A 1 80 ? 1.734 3.630 11.004 1.00 96.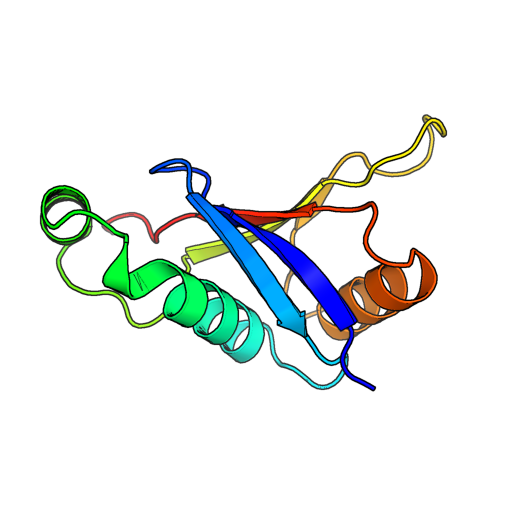31 80 ASN A C 1
ATOM 641 O O . ASN A 1 80 ? 0.696 2.978 11.128 1.00 96.31 80 ASN A O 1
ATOM 645 N N . VAL A 1 81 ? 2.830 3.132 10.418 1.00 96.12 81 VAL A N 1
ATOM 646 C CA . VAL A 1 81 ? 2.868 1.853 9.685 1.00 96.12 81 VAL A CA 1
ATOM 647 C C . VAL A 1 81 ? 2.288 0.683 10.480 1.00 96.12 81 VAL A C 1
ATOM 649 O O . VAL A 1 81 ? 1.383 -0.000 9.999 1.00 96.12 81 VAL A O 1
ATOM 652 N N . ALA A 1 82 ? 2.700 0.522 11.737 1.00 95.00 82 ALA A N 1
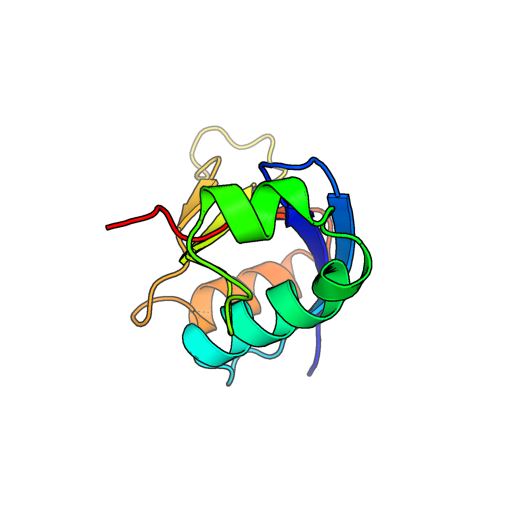ATOM 653 C CA . ALA A 1 82 ? 2.198 -0.541 12.600 1.00 95.00 82 ALA A CA 1
ATOM 654 C C . ALA A 1 82 ? 0.679 -0.438 12.826 1.00 95.00 82 ALA A C 1
ATOM 656 O O . ALA A 1 82 ? -0.041 -1.431 12.723 1.00 95.00 82 ALA A O 1
ATOM 657 N N . ALA A 1 83 ? 0.173 0.772 13.089 1.00 94.69 83 ALA A N 1
ATOM 658 C CA . ALA A 1 83 ? -1.248 1.008 13.332 1.00 94.69 83 ALA A CA 1
ATOM 659 C C . ALA A 1 83 ? -2.094 0.765 12.073 1.00 94.69 83 ALA A C 1
ATOM 661 O O . ALA A 1 83 ? -3.172 0.176 12.157 1.00 94.69 83 ALA A O 1
ATOM 662 N N . VAL A 1 84 ? -1.602 1.175 10.900 1.00 94.56 84 VAL A N 1
ATOM 663 C CA . VAL A 1 84 ? -2.294 0.952 9.624 1.00 94.56 84 VAL A CA 1
ATOM 664 C C . VAL A 1 84 ? -2.367 -0.540 9.297 1.00 94.56 84 VAL A C 1
ATOM 666 O O . VAL A 1 84 ? -3.439 -1.025 8.937 1.00 94.56 84 VAL A O 1
ATOM 669 N N . ILE A 1 85 ? -1.275 -1.290 9.475 1.00 93.25 85 ILE A N 1
ATOM 670 C CA . ILE A 1 85 ? -1.266 -2.737 9.207 1.00 93.25 85 ILE A CA 1
ATOM 671 C C . ILE A 1 85 ? -2.192 -3.486 10.173 1.00 93.25 85 ILE A C 1
ATOM 673 O O . ILE A 1 85 ? -2.946 -4.354 9.741 1.00 93.25 85 ILE A O 1
ATOM 677 N N . GLN A 1 86 ? -2.214 -3.116 11.457 1.00 92.50 86 GLN A N 1
ATOM 678 C CA . GLN A 1 86 ? -3.170 -3.687 12.416 1.00 92.50 86 GLN A CA 1
ATOM 679 C C . GLN A 1 86 ? -4.622 -3.398 12.018 1.00 92.50 86 GLN A C 1
ATOM 681 O O . GLN A 1 86 ? -5.491 -4.261 12.132 1.00 92.50 86 GLN A O 1
ATOM 686 N N . LEU A 1 87 ? -4.908 -2.195 11.520 1.00 91.69 87 LEU A N 1
ATOM 687 C CA . LEU A 1 87 ? -6.249 -1.846 11.062 1.00 91.69 87 LEU A CA 1
ATOM 688 C C . LEU A 1 87 ? -6.655 -2.653 9.821 1.00 91.69 87 LEU A C 1
ATOM 690 O O . LEU A 1 87 ? -7.791 -3.122 9.745 1.00 91.69 87 LEU A O 1
ATOM 694 N N . LEU A 1 88 ? -5.726 -2.868 8.888 1.00 91.12 88 LEU A N 1
ATOM 695 C CA . LEU A 1 88 ? -5.920 -3.755 7.741 1.00 91.12 88 LEU A CA 1
ATOM 696 C C . LEU A 1 88 ? -6.183 -5.211 8.172 1.00 91.12 88 LEU A C 1
ATOM 698 O O . LEU A 1 88 ? -7.078 -5.857 7.621 1.00 91.12 88 LEU A O 1
ATOM 702 N N . GLU A 1 89 ? -5.467 -5.711 9.187 1.00 88.94 89 GLU A N 1
ATOM 703 C CA . GLU A 1 89 ? -5.698 -7.035 9.792 1.00 88.94 89 GLU A CA 1
ATOM 704 C C . GLU A 1 89 ? -7.135 -7.172 10.302 1.00 88.94 89 GLU A C 1
ATOM 706 O O . GLU A 1 89 ? -7.856 -8.109 9.946 1.00 88.94 89 GLU A O 1
ATOM 711 N N . LEU A 1 90 ? -7.583 -6.191 11.091 1.00 89.44 90 LEU A N 1
ATOM 712 C CA . LEU A 1 90 ? -8.924 -6.166 11.675 1.00 89.44 90 LEU A CA 1
ATOM 713 C C . LEU A 1 90 ? -10.025 -6.102 10.610 1.00 89.44 90 LEU A C 1
ATOM 715 O O . LEU A 1 90 ? -11.109 -6.655 10.809 1.00 89.44 90 LEU A O 1
ATOM 719 N N . ARG A 1 91 ? -9.750 -5.447 9.477 1.00 87.19 91 ARG A N 1
ATOM 720 C CA . ARG A 1 91 ? -10.710 -5.220 8.387 1.00 87.19 91 ARG A CA 1
ATOM 721 C C . ARG A 1 91 ? -10.707 -6.310 7.309 1.00 87.19 91 ARG A C 1
ATOM 723 O O . ARG A 1 91 ? -11.538 -6.268 6.404 1.00 87.19 91 ARG A O 1
ATOM 730 N N . ARG A 1 92 ? -9.861 -7.339 7.454 1.00 81.25 92 ARG A N 1
ATOM 731 C CA . ARG A 1 92 ? -9.897 -8.606 6.693 1.00 81.25 92 ARG A CA 1
ATOM 732 C C . ARG A 1 92 ? -9.851 -8.449 5.162 1.00 81.25 92 ARG A C 1
ATOM 734 O O . ARG A 1 92 ? -10.535 -9.179 4.448 1.00 81.25 92 ARG A O 1
ATOM 741 N N . GLY A 1 93 ? -9.028 -7.530 4.656 1.00 71.19 93 GLY A N 1
ATOM 742 C CA . GLY A 1 93 ? -8.620 -7.518 3.241 1.00 71.19 93 GLY A CA 1
ATOM 743 C C . GLY A 1 93 ? -9.619 -6.932 2.233 1.00 71.19 93 GLY A C 1
ATOM 744 O O . GLY A 1 93 ? -9.437 -7.115 1.033 1.00 71.19 93 GLY A O 1
ATOM 745 N N . ALA A 1 94 ? -10.663 -6.225 2.683 1.00 78.69 94 ALA A N 1
ATOM 746 C CA . ALA A 1 94 ? -11.547 -5.464 1.787 1.00 78.69 94 ALA A CA 1
ATOM 747 C C . ALA A 1 94 ? -10.932 -4.128 1.321 1.00 78.69 94 ALA A C 1
ATOM 749 O O . ALA A 1 94 ? -11.423 -3.504 0.378 1.00 78.69 94 ALA A O 1
ATOM 750 N N . ASP A 1 95 ? -9.889 -3.677 2.011 1.00 91.69 95 ASP A N 1
ATOM 751 C CA . ASP A 1 95 ? -9.179 -2.434 1.740 1.00 91.69 95 ASP A CA 1
ATOM 752 C C . ASP A 1 95 ? -7.974 -2.694 0.829 1.00 91.69 95 ASP A C 1
ATOM 754 O O . ASP A 1 95 ? -7.434 -3.803 0.773 1.00 91.69 95 ASP A O 1
ATOM 758 N N . VAL A 1 96 ? -7.557 -1.666 0.096 1.00 92.38 96 VAL A N 1
ATOM 759 C CA . VAL A 1 96 ? -6.536 -1.787 -0.945 1.00 92.38 96 VAL A CA 1
ATOM 760 C C . VAL A 1 96 ? -5.305 -0.991 -0.545 1.00 92.38 96 VAL A C 1
ATOM 762 O O . VAL A 1 96 ? -5.394 0.216 -0.337 1.00 92.38 96 VAL A O 1
ATOM 765 N N . LEU A 1 97 ? -4.143 -1.640 -0.496 1.00 94.69 97 LEU A N 1
ATOM 766 C CA . LEU A 1 97 ? -2.874 -0.926 -0.475 1.00 94.69 97 LEU A CA 1
ATOM 767 C C . LEU A 1 97 ? -2.577 -0.413 -1.878 1.00 94.69 97 LEU A C 1
ATOM 769 O O . LEU A 1 97 ? -2.671 -1.140 -2.864 1.00 94.69 97 LEU A O 1
ATOM 773 N N . ARG A 1 98 ? -2.161 0.836 -1.968 1.00 95.62 98 ARG A N 1
ATOM 774 C CA . ARG A 1 98 ? -1.648 1.447 -3.177 1.00 95.62 98 ARG A CA 1
ATOM 775 C C . ARG A 1 98 ? -0.224 1.904 -2.980 1.00 95.62 98 ARG A C 1
ATOM 777 O O . ARG A 1 98 ? 0.195 2.174 -1.858 1.00 95.62 98 ARG A O 1
ATOM 784 N N . GLY A 1 99 ? 0.497 2.017 -4.084 1.00 93.81 99 GLY A N 1
ATOM 785 C CA . GLY A 1 99 ? 1.801 2.652 -4.083 1.00 93.81 99 GLY A CA 1
ATOM 786 C C . GLY A 1 99 ? 2.143 3.292 -5.413 1.00 93.81 99 GLY A C 1
ATOM 787 O O . GLY A 1 99 ? 1.481 3.049 -6.426 1.00 93.81 99 GLY A O 1
ATOM 788 N N . SER A 1 100 ? 3.168 4.131 -5.392 1.00 91.81 100 SER A N 1
ATOM 789 C CA . SER A 1 100 ? 3.713 4.821 -6.557 1.00 91.81 100 SER A CA 1
ATOM 790 C C . SER A 1 100 ? 5.185 4.482 -6.744 1.00 91.81 100 SER A C 1
ATOM 792 O O . SER A 1 100 ? 5.923 4.242 -5.784 1.00 91.81 100 SER A O 1
ATOM 794 N N . LEU A 1 101 ? 5.615 4.473 -8.005 1.00 88.81 101 LEU A N 1
ATOM 795 C CA . LEU A 1 101 ? 7.038 4.497 -8.309 1.00 88.81 101 LE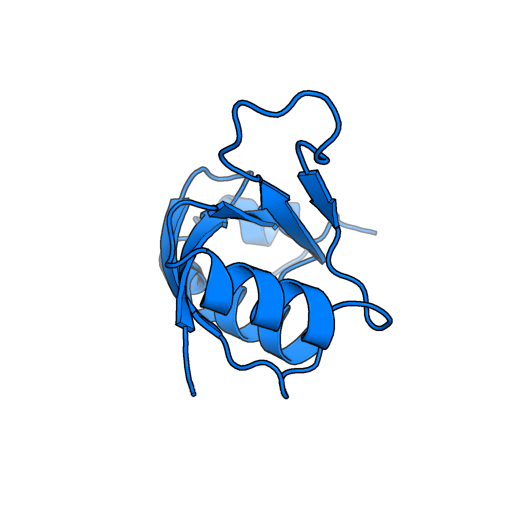U A CA 1
ATOM 796 C C . LEU A 1 101 ? 7.631 5.834 -7.820 1.00 88.81 101 LEU A C 1
ATOM 798 O O . LEU A 1 101 ? 6.946 6.859 -7.917 1.00 88.81 101 LEU A O 1
ATOM 802 N N . PRO A 1 102 ? 8.855 5.834 -7.266 1.00 84.88 102 PRO A N 1
ATOM 803 C CA . PRO A 1 102 ? 9.566 7.058 -6.918 1.00 84.88 102 PRO A CA 1
ATOM 804 C C . PRO A 1 102 ? 9.649 8.024 -8.101 1.00 84.88 102 PRO A C 1
ATOM 806 O O . PRO A 1 102 ? 9.865 7.608 -9.233 1.00 84.88 102 PRO A O 1
ATOM 809 N N . SER A 1 103 ? 9.494 9.319 -7.839 1.00 73.88 103 SER A N 1
ATOM 810 C CA . SER A 1 103 ? 9.708 10.359 -8.849 1.00 73.88 103 SER A CA 1
ATOM 811 C C . SER A 1 103 ? 11.206 10.575 -9.071 1.00 73.88 103 SER A C 1
ATOM 813 O O . SER A 1 103 ? 11.967 10.610 -8.101 1.00 73.88 103 SER A O 1
ATOM 815 N N . ALA A 1 104 ? 11.627 10.793 -10.321 1.00 62.78 104 ALA A N 1
ATOM 816 C CA . ALA A 1 104 ? 12.976 11.278 -10.599 1.00 62.78 104 ALA A CA 1
ATOM 817 C C . ALA A 1 104 ? 13.164 12.635 -9.896 1.00 62.78 104 ALA A C 1
ATOM 819 O O . ALA A 1 104 ? 12.330 13.532 -10.047 1.00 62.78 104 ALA A O 1
ATOM 820 N N . SER A 1 105 ? 14.204 12.728 -9.064 1.00 54.56 105 SER A N 1
ATOM 821 C CA . SER A 1 105 ? 14.578 13.950 -8.336 1.00 54.56 105 SER A CA 1
ATOM 822 C C . SER A 1 105 ? 15.280 14.954 -9.241 1.00 54.56 105 SER A C 1
ATOM 824 O O . SER A 1 105 ? 16.060 14.505 -10.110 1.00 54.56 105 SER A O 1
#

Sequence (105 aa):
MSVPIVFKLSRPNYNDVILLTADMTLEAVQRTAYEAIRDRIPQVYFDEFGGDMEQLGEVWVEWTTTNQSFPTTTAITESNVAAVIQLLELRRGADVLRGSLPSAS

Mean predicted aligned error: 4.37 Å

Secondary structure (DSSP, 8-state):
--EEEEEEETTTTEEEEEEE-TT--HHHHHHHHHHHHGGGS-HHHHHHTTS--SS-SEEEEEP--S-TTS-SEEE--TTTHHHHHHHHHHHTT-SEEEEEPPPP-

Solvent-accessible surface area (backbone atoms only — not comparable to full-atom values): 6013 Å² total; per-residue (Å²): 120,75,34,68,33,40,34,31,38,70,62,71,82,46,75,52,76,46,76,48,46,47,85,47,51,49,67,53,50,26,28,55,57,31,65,76,45,50,94,71,59,59,66,70,55,26,66,69,39,79,39,89,73,87,43,41,56,49,43,30,37,41,48,75,72,89,54,88,88,53,69,58,60,46,77,59,38,83,93,41,31,39,63,53,43,47,51,46,50,76,59,68,45,71,37,34,38,35,33,32,66,48,76,66,128

Nearest PDB structures (foldseek):
  3q3m-assembly1_C  TM=5.504E-01  e=2.003E-02  Ectopseudomonas mendocina
  7v8e-assembly1_C  TM=5.798E-01  e=5.555E-02  Homo sapiens
  9e8m-assembly2_B  TM=4.290E-01  e=2.734E-01  Homo sapiens
  5o83-assembly1_A  TM=4.316E-01  e=2.240E+00  Mus musculus
  6q74-assembly1_A  TM=4.171E-01  e=3.284E+00  Mus musculus

pLDDT: mean 89.26, std 7.12, range [54.56, 96.88]

Radius of gyration: 13.68 Å; Cα contacts (8 Å, |Δi|>4): 185; chains: 1; bounding box: 37×27×33 Å

Foldseek 3Di:
DWAWAWEFEPPPTDIDTFTDDLPDAPQRVFQRSCVRCVVVDDPVVQVQQVHRDNGFDWKKKQDDDPDPPDDRMGTDDRVCSSVVRVVSVVVRHPIHMYTYHDHRD